Protein AF-A0A134AF59-F1 (afdb_monomer_lite)

Foldseek 3Di:
DVVLVDPDPVRVVVCVVVDVDRDDDDCVLVVVLVVLVVVLVVLVVVQVVVCVVVVDHDPVSVVVNVVSVVVSVVSVVVVVVVVVVVVD

Organism: NCBI:txid755172

Radius of gyration: 21.1 Å; chains: 1; bounding box: 44×29×53 Å

Inte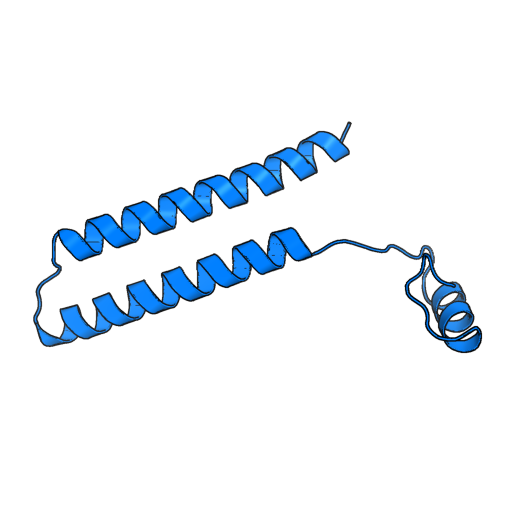rPro domains:
  IPR008687 Bacterial mobilisation [PF05713] (41-79)

Sequence (88 aa):
MKLANCKTMSHFLRKCVLEKEIYVVDLEPFRSLQWLLSNATNNINQIAKATNTTGVIYKNEIKSMNKQIEKLSKEIWQIHSLLLNKSK

Structure (mmCIF, N/CA/C/O backbone):
data_AF-A0A134AF59-F1
#
_entry.id   AF-A0A134AF59-F1
#
loop_
_atom_site.group_PDB
_atom_site.id
_atom_site.type_symbol
_atom_site.label_atom_id
_atom_site.label_alt_id
_atom_site.label_comp_id
_atom_site.label_asym_id
_atom_site.label_entity_id
_atom_site.label_seq_id
_atom_site.pdbx_PDB_ins_code
_atom_site.Cartn_x
_atom_site.Cartn_y
_atom_site.Cartn_z
_atom_site.occupancy
_atom_site.B_iso_or_equiv
_atom_site.auth_seq_id
_atom_site.auth_comp_id
_atom_site.auth_asym_id
_atom_site.auth_atom_id
_atom_site.pdbx_PDB_model_num
ATOM 1 N N . MET A 1 1 ? 21.628 -3.350 -23.569 1.00 81.75 1 MET A N 1
ATOM 2 C CA . MET A 1 1 ? 21.531 -4.338 -22.463 1.00 81.75 1 MET A CA 1
ATOM 3 C C . MET A 1 1 ? 21.128 -3.731 -21.119 1.00 81.75 1 MET A C 1
ATOM 5 O O . MET A 1 1 ? 20.050 -4.078 -20.657 1.00 81.75 1 MET A O 1
ATOM 9 N N . LYS A 1 2 ? 21.927 -2.838 -20.499 1.00 83.19 2 LYS A N 1
ATOM 10 C CA . LYS A 1 2 ? 21.633 -2.280 -19.156 1.00 83.19 2 LYS A CA 1
ATOM 11 C C . LYS A 1 2 ? 20.270 -1.577 -19.063 1.00 83.19 2 LYS A C 1
ATOM 13 O O . LYS A 1 2 ? 19.502 -1.882 -18.163 1.00 83.19 2 LYS A O 1
ATOM 18 N N . LEU A 1 3 ? 19.939 -0.727 -20.038 1.00 85.88 3 LEU A N 1
ATOM 19 C CA . LEU A 1 3 ? 18.658 -0.002 -20.082 1.00 85.88 3 LEU A CA 1
ATOM 20 C C . LEU A 1 3 ? 17.431 -0.914 -20.225 1.00 85.88 3 LEU A C 1
ATOM 22 O O . LEU A 1 3 ? 16.363 -0.570 -19.752 1.00 85.88 3 LEU A O 1
ATOM 26 N N . ALA A 1 4 ? 17.590 -2.092 -20.831 1.00 87.62 4 ALA A N 1
ATOM 27 C CA . ALA A 1 4 ? 16.527 -3.087 -20.991 1.00 87.62 4 ALA A CA 1
ATOM 28 C C . ALA A 1 4 ? 16.458 -4.081 -19.814 1.00 87.62 4 ALA A C 1
ATOM 30 O O . ALA A 1 4 ? 15.778 -5.104 -19.905 1.00 87.62 4 ALA A O 1
ATOM 31 N N . ASN A 1 5 ? 17.224 -3.824 -18.747 1.00 88.88 5 ASN A N 1
ATOM 32 C CA . ASN A 1 5 ? 17.383 -4.688 -17.579 1.00 88.88 5 ASN A CA 1
ATOM 33 C C . ASN A 1 5 ? 17.766 -6.148 -17.925 1.00 88.88 5 ASN A C 1
ATOM 35 O O . ASN A 1 5 ? 17.311 -7.107 -17.303 1.00 88.88 5 ASN A O 1
ATOM 39 N N . CYS A 1 6 ? 18.594 -6.333 -18.960 1.00 92.62 6 CYS A N 1
ATOM 40 C CA . CYS A 1 6 ? 19.012 -7.652 -19.444 1.00 92.62 6 CYS A CA 1
ATOM 41 C C . CYS A 1 6 ? 20.426 -8.005 -18.960 1.00 92.62 6 CYS A C 1
ATOM 43 O O . CYS A 1 6 ? 21.372 -7.252 -19.196 1.00 92.62 6 CYS A O 1
ATOM 45 N N . LYS A 1 7 ? 20.576 -9.188 -18.345 1.00 91.81 7 LYS A N 1
ATOM 46 C CA . LYS A 1 7 ? 21.851 -9.688 -17.792 1.00 91.81 7 LYS A CA 1
ATOM 47 C C . LYS A 1 7 ? 22.835 -10.215 -18.846 1.00 91.81 7 LYS A C 1
ATOM 49 O O . LYS A 1 7 ? 24.037 -10.138 -18.633 1.00 91.81 7 LYS A O 1
ATOM 54 N N . THR A 1 8 ? 22.349 -10.734 -19.977 1.00 95.50 8 THR A N 1
ATOM 55 C CA . THR A 1 8 ? 23.187 -11.307 -21.049 1.00 95.50 8 THR A CA 1
ATOM 56 C C . THR A 1 8 ? 22.734 -10.841 -22.431 1.00 95.50 8 THR A C 1
ATOM 58 O O . THR A 1 8 ? 21.576 -10.454 -22.615 1.00 95.50 8 THR A O 1
ATOM 61 N N . MET A 1 9 ? 23.637 -10.916 -23.416 1.00 94.00 9 MET A N 1
ATOM 62 C CA . MET A 1 9 ? 23.335 -10.538 -24.803 1.00 94.00 9 MET A CA 1
ATOM 63 C C . MET A 1 9 ? 22.253 -11.436 -25.402 1.00 94.00 9 MET A C 1
ATOM 65 O O . MET A 1 9 ? 21.319 -10.958 -26.033 1.00 94.00 9 MET A O 1
ATOM 69 N N . SER A 1 10 ? 22.319 -12.736 -25.117 1.00 95.19 10 SER A N 1
ATOM 70 C CA . SER A 1 10 ? 21.317 -13.701 -25.569 1.00 95.19 10 SER A CA 1
ATOM 71 C C . SER A 1 10 ? 19.918 -13.403 -25.003 1.00 95.19 10 SER A C 1
ATOM 73 O O . SER A 1 10 ? 18.932 -13.525 -25.724 1.00 95.19 10 SER A O 1
ATOM 75 N N . HIS A 1 11 ? 19.805 -12.970 -23.738 1.00 93.31 11 HIS A N 1
ATOM 76 C CA . HIS A 1 11 ? 18.522 -12.542 -23.164 1.00 93.31 11 HIS A CA 1
ATOM 77 C C . HIS A 1 11 ? 17.990 -11.281 -23.861 1.00 93.31 11 HIS A C 1
ATOM 79 O O . HIS A 1 11 ? 16.825 -11.246 -24.245 1.00 93.31 11 HIS A O 1
ATOM 85 N N . PHE A 1 12 ? 18.853 -10.289 -24.094 1.00 93.06 12 PHE A N 1
ATOM 86 C CA . PHE A 1 12 ? 18.475 -9.065 -24.801 1.00 93.06 12 PHE A CA 1
ATOM 87 C C . PHE A 1 12 ? 17.981 -9.345 -26.227 1.00 93.06 12 PHE A C 1
ATOM 89 O O . PHE A 1 12 ? 16.914 -8.872 -26.599 1.00 93.06 12 PHE A O 1
ATOM 96 N N . LEU A 1 13 ? 18.701 -10.173 -26.990 1.00 93.00 13 LEU A N 1
ATOM 97 C CA . LEU A 1 13 ? 18.328 -10.525 -28.362 1.00 93.00 13 LEU A CA 1
ATOM 98 C C . LEU A 1 13 ? 16.986 -11.259 -28.432 1.00 93.00 13 LEU A C 1
ATOM 100 O O . LEU A 1 13 ? 16.152 -10.904 -29.258 1.00 93.00 13 LEU A O 1
ATOM 104 N N . ARG A 1 14 ? 16.732 -12.231 -27.541 1.00 93.94 14 ARG A N 1
ATOM 105 C CA . ARG A 1 14 ? 15.413 -12.888 -27.467 1.00 93.94 14 ARG A CA 1
ATOM 106 C C . ARG A 1 14 ? 14.306 -11.877 -27.192 1.00 93.94 14 ARG A C 1
ATOM 108 O O . ARG A 1 14 ? 13.263 -11.944 -27.826 1.00 93.94 14 ARG A O 1
ATOM 115 N N . LYS A 1 15 ? 14.550 -10.926 -26.287 1.00 91.81 15 LYS A N 1
ATOM 116 C CA . LYS A 1 15 ? 13.585 -9.879 -25.951 1.00 91.81 15 LYS A CA 1
ATOM 117 C C . LYS A 1 15 ? 13.290 -8.973 -27.151 1.00 91.81 15 LYS A C 1
ATOM 119 O O . LYS A 1 15 ? 12.129 -8.740 -27.438 1.00 91.81 15 LYS A O 1
ATOM 124 N N . CYS A 1 16 ? 14.309 -8.562 -27.910 1.00 91.56 16 CYS A N 1
ATOM 125 C CA . CYS A 1 16 ? 14.134 -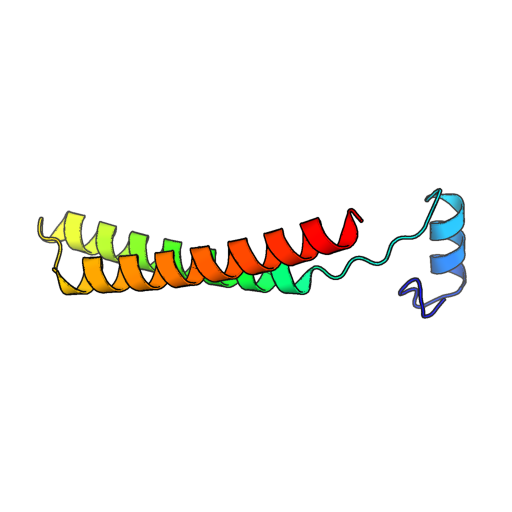7.781 -29.142 1.00 91.56 16 CYS A CA 1
ATOM 126 C C . CYS A 1 16 ? 13.389 -8.528 -30.258 1.00 91.56 16 CYS A C 1
ATOM 128 O O . CYS A 1 16 ? 12.738 -7.893 -31.075 1.00 91.56 16 CYS A O 1
ATOM 130 N N . VAL A 1 17 ? 13.527 -9.855 -30.336 1.00 94.38 17 VAL A N 1
ATOM 131 C CA . VAL A 1 17 ? 12.828 -10.664 -31.351 1.00 94.38 17 VAL A CA 1
ATOM 132 C C . VAL A 1 17 ? 11.369 -10.911 -30.958 1.00 94.38 17 VAL A C 1
ATOM 134 O O . VAL A 1 17 ? 10.504 -10.949 -31.827 1.00 94.38 17 VAL A O 1
ATOM 137 N N . LEU A 1 18 ? 11.094 -11.099 -29.664 1.00 93.44 18 LEU A N 1
ATOM 138 C CA . LEU A 1 18 ? 9.760 -11.427 -29.152 1.00 93.44 18 LEU A CA 1
ATOM 139 C C . LEU A 1 18 ? 8.887 -10.191 -28.892 1.00 93.44 18 LEU A C 1
ATOM 141 O O . LEU A 1 18 ? 7.671 -10.263 -29.047 1.00 93.44 18 LEU A O 1
ATOM 145 N N . GLU A 1 19 ? 9.482 -9.074 -28.479 1.00 88.62 19 GLU A N 1
ATOM 146 C CA . GLU A 1 19 ? 8.776 -7.835 -28.149 1.00 88.62 19 GLU A CA 1
ATOM 147 C C . GLU A 1 19 ? 8.987 -6.794 -29.255 1.00 88.62 19 GLU A C 1
ATOM 149 O O . GLU A 1 19 ? 10.117 -6.540 -29.667 1.00 88.62 19 GLU A O 1
ATOM 154 N N . LYS A 1 20 ? 7.905 -6.140 -29.707 1.00 85.88 20 LYS A N 1
ATOM 155 C CA . LYS A 1 20 ? 7.992 -5.042 -30.687 1.00 85.88 20 LYS A CA 1
ATOM 156 C C . LYS A 1 20 ? 8.800 -3.860 -30.134 1.00 85.88 20 LYS A C 1
ATOM 158 O O . LYS A 1 20 ? 9.595 -3.263 -30.852 1.00 85.88 20 LYS A O 1
ATOM 163 N N . GLU A 1 21 ? 8.596 -3.540 -28.858 1.00 88.19 21 GLU A N 1
ATOM 164 C CA . GLU A 1 21 ? 9.258 -2.458 -28.129 1.00 88.19 21 GLU A CA 1
ATOM 165 C C . GLU A 1 21 ? 9.512 -2.910 -26.688 1.00 88.19 21 GLU A C 1
ATOM 167 O O . GLU A 1 21 ? 8.640 -3.512 -26.060 1.00 88.19 21 GLU A O 1
ATOM 172 N N . ILE A 1 22 ? 10.701 -2.614 -26.157 1.00 89.62 22 ILE A N 1
ATOM 173 C CA . ILE A 1 22 ? 11.075 -2.995 -24.791 1.00 89.62 22 ILE A CA 1
ATOM 174 C C . ILE A 1 22 ? 10.811 -1.820 -23.854 1.00 89.62 22 ILE A C 1
ATOM 176 O O . ILE A 1 22 ? 11.557 -0.840 -23.848 1.00 89.62 22 ILE A O 1
ATOM 180 N N . TYR A 1 23 ? 9.797 -1.963 -23.005 1.00 87.88 23 TYR A N 1
ATOM 181 C CA . TYR A 1 23 ? 9.463 -0.989 -21.972 1.00 87.88 23 TYR A CA 1
ATOM 182 C C . TYR A 1 23 ? 9.990 -1.430 -20.605 1.00 87.88 23 TYR A C 1
ATOM 184 O O . TYR A 1 23 ? 9.792 -2.568 -20.176 1.00 87.88 23 TYR A O 1
ATOM 192 N N . VAL A 1 24 ? 10.648 -0.513 -19.892 1.00 87.62 24 VAL A N 1
ATOM 193 C CA . VAL A 1 24 ? 10.984 -0.685 -18.474 1.00 87.62 24 VAL A CA 1
ATOM 194 C C . VAL A 1 24 ? 10.076 0.231 -17.672 1.00 87.62 24 VAL A C 1
ATOM 196 O O . VAL A 1 24 ? 10.184 1.451 -17.753 1.00 87.62 24 VAL A O 1
ATOM 199 N N . VAL A 1 25 ? 9.155 -0.376 -16.928 1.00 86.88 25 VAL A N 1
ATOM 200 C CA . VAL A 1 25 ? 8.160 0.332 -16.123 1.00 86.88 25 VAL A CA 1
ATOM 201 C C . VAL A 1 25 ? 8.562 0.245 -14.658 1.00 86.88 25 VAL A C 1
ATOM 203 O O . VAL A 1 25 ? 8.784 -0.849 -14.138 1.00 86.88 25 VAL A O 1
ATOM 206 N N . ASP A 1 26 ? 8.643 1.397 -13.996 1.00 86.56 26 ASP A N 1
ATOM 207 C CA . ASP A 1 26 ? 8.778 1.453 -12.545 1.00 86.56 26 ASP A CA 1
ATOM 208 C C . ASP A 1 26 ? 7.418 1.177 -11.886 1.00 86.56 26 ASP A C 1
ATOM 210 O O . ASP A 1 26 ? 6.445 1.900 -12.107 1.00 86.56 26 ASP A O 1
ATOM 214 N N . LEU A 1 27 ? 7.358 0.099 -11.104 1.00 89.56 27 LEU A N 1
ATOM 215 C CA . LEU A 1 27 ? 6.160 -0.350 -10.393 1.00 89.56 27 LEU A CA 1
ATOM 216 C C . LEU A 1 27 ? 6.245 -0.113 -8.880 1.00 89.56 27 LEU A C 1
ATOM 218 O O . LEU A 1 27 ? 5.314 -0.485 -8.162 1.00 89.56 27 LEU A O 1
ATOM 222 N N . GLU A 1 28 ? 7.318 0.501 -8.375 1.00 89.38 28 GLU A N 1
ATOM 223 C CA . GLU A 1 28 ? 7.461 0.776 -6.940 1.00 89.38 28 GLU A CA 1
ATOM 224 C C . GLU A 1 28 ? 6.300 1.585 -6.326 1.00 89.38 28 GLU A C 1
ATOM 226 O O . GLU A 1 28 ? 5.842 1.228 -5.231 1.00 89.38 28 GLU A O 1
ATOM 231 N N . PRO A 1 29 ? 5.713 2.589 -7.015 1.00 86.31 29 PRO A N 1
ATOM 232 C CA . PRO A 1 29 ? 4.539 3.293 -6.492 1.00 86.31 29 PRO A CA 1
ATOM 233 C C . PRO A 1 29 ? 3.349 2.356 -6.228 1.00 86.31 29 PRO A C 1
ATOM 235 O O . PRO A 1 29 ? 2.665 2.461 -5.210 1.00 86.31 29 PRO A O 1
ATOM 238 N N . PHE A 1 30 ? 3.131 1.373 -7.105 1.00 89.50 30 PHE A N 1
ATOM 239 C CA . PHE A 1 30 ? 2.043 0.404 -6.960 1.00 89.50 30 PHE A CA 1
ATOM 240 C C . PHE A 1 30 ? 2.320 -0.626 -5.860 1.00 89.50 30 PHE A C 1
ATOM 242 O O . PHE A 1 30 ? 1.390 -1.045 -5.172 1.00 89.50 30 PHE A O 1
ATOM 249 N N . ARG A 1 31 ? 3.588 -0.999 -5.640 1.00 91.44 31 ARG A N 1
ATOM 250 C CA . ARG A 1 31 ? 3.987 -1.869 -4.519 1.00 91.44 31 ARG A CA 1
ATOM 251 C C . ARG A 1 31 ? 3.713 -1.214 -3.169 1.00 91.44 31 ARG A C 1
ATOM 253 O O . ARG A 1 31 ? 3.190 -1.864 -2.265 1.00 91.44 31 ARG A O 1
ATOM 260 N N . SER A 1 32 ? 4.010 0.077 -3.050 1.00 88.62 32 SER A N 1
ATOM 261 C CA . SER A 1 32 ? 3.737 0.853 -1.834 1.00 88.62 32 SER A CA 1
ATOM 262 C C . SER A 1 32 ? 2.237 0.914 -1.538 1.00 88.62 32 SER A C 1
ATOM 264 O O . SER A 1 32 ? 1.810 0.646 -0.411 1.00 88.62 32 SER A O 1
ATOM 266 N N . LEU A 1 33 ? 1.420 1.155 -2.569 1.00 91.75 33 LEU A N 1
ATOM 267 C CA . LEU A 1 33 ? -0.037 1.108 -2.456 1.00 91.75 33 LEU A CA 1
ATOM 268 C C . LEU A 1 33 ? -0.539 -0.285 -2.041 1.00 91.75 33 LEU A C 1
ATOM 270 O O . LEU A 1 33 ? -1.375 -0.397 -1.143 1.00 91.75 33 LEU A O 1
ATOM 274 N N . GLN A 1 34 ? -0.005 -1.351 -2.645 1.00 93.12 34 GLN A N 1
ATOM 275 C CA . GLN A 1 34 ? -0.361 -2.730 -2.306 1.00 93.12 34 GLN A CA 1
ATOM 276 C C . GLN A 1 34 ? -0.063 -3.052 -0.835 1.00 93.12 34 GLN A C 1
ATOM 278 O O . GLN A 1 34 ? -0.891 -3.659 -0.155 1.00 93.12 34 GLN A O 1
ATOM 283 N N . TRP A 1 35 ? 1.091 -2.620 -0.321 1.00 92.62 35 TRP A N 1
ATOM 284 C CA . TRP A 1 35 ? 1.455 -2.814 1.083 1.00 92.62 35 TRP A CA 1
ATOM 285 C C . TRP A 1 35 ? 0.483 -2.101 2.034 1.00 92.62 35 TRP A C 1
ATOM 287 O O . TRP A 1 35 ? 0.035 -2.683 3.025 1.00 92.62 35 TRP A O 1
ATOM 297 N N . LEU A 1 36 ? 0.096 -0.861 1.714 1.00 92.12 36 LEU A N 1
ATOM 298 C CA . LEU A 1 36 ? -0.886 -0.113 2.503 1.00 92.12 36 LEU A CA 1
ATOM 299 C C . LEU A 1 36 ? -2.261 -0.778 2.503 1.00 92.12 36 LEU A C 1
ATOM 301 O O . LEU A 1 36 ? -2.889 -0.859 3.559 1.00 92.12 36 LEU A O 1
ATOM 305 N N . LEU A 1 37 ? -2.703 -1.285 1.350 1.00 94.06 37 LEU A N 1
ATOM 306 C CA . LEU A 1 37 ? -3.955 -2.029 1.234 1.00 94.06 37 LEU A CA 1
ATOM 307 C C . LEU A 1 37 ? -3.920 -3.299 2.083 1.00 94.06 37 LEU A C 1
ATOM 309 O O . LEU A 1 37 ? -4.834 -3.524 2.868 1.00 94.06 37 LEU A O 1
ATOM 313 N N . SER A 1 38 ? -2.840 -4.081 1.999 1.00 94.88 38 SER A N 1
ATOM 314 C CA . SER A 1 38 ? -2.679 -5.293 2.808 1.00 94.88 38 SER A CA 1
ATOM 315 C C . SER A 1 38 ? -2.767 -4.992 4.306 1.00 94.88 38 SER A C 1
ATOM 317 O O . SER A 1 38 ? -3.439 -5.712 5.045 1.00 94.88 38 SER A O 1
ATOM 319 N N . ASN A 1 39 ? -2.120 -3.920 4.767 1.00 92.12 39 ASN A N 1
ATOM 320 C CA . ASN A 1 39 ? -2.198 -3.503 6.166 1.00 92.12 39 ASN A CA 1
ATOM 321 C C . ASN A 1 39 ? -3.614 -3.071 6.561 1.00 92.12 39 ASN A C 1
ATOM 323 O O . ASN A 1 39 ? -4.093 -3.463 7.625 1.00 92.12 39 ASN A O 1
ATOM 327 N N . ALA A 1 40 ? -4.298 -2.311 5.703 1.00 92.31 40 ALA A N 1
ATOM 328 C CA . ALA A 1 40 ? -5.674 -1.894 5.942 1.00 92.31 40 ALA A CA 1
ATOM 329 C C . ALA A 1 40 ? -6.630 -3.087 6.038 1.00 92.31 40 ALA A C 1
ATOM 331 O O . ALA A 1 40 ? -7.384 -3.192 7.006 1.00 92.31 40 ALA A O 1
ATOM 332 N N . THR A 1 41 ? -6.549 -4.031 5.101 1.00 94.00 41 THR A N 1
ATOM 333 C CA . THR A 1 41 ? -7.363 -5.251 5.114 1.00 94.00 41 THR A CA 1
ATOM 334 C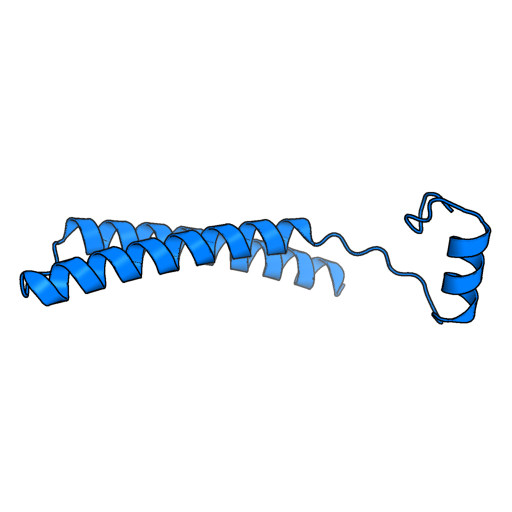 C . THR A 1 41 ? -7.089 -6.102 6.352 1.00 94.00 41 THR A C 1
ATOM 336 O O . THR A 1 41 ? -8.031 -6.583 6.981 1.00 94.00 41 THR A O 1
ATOM 339 N N . ASN A 1 42 ? -5.824 -6.247 6.756 1.00 94.75 42 ASN A N 1
ATOM 340 C CA . ASN A 1 42 ? -5.467 -6.983 7.969 1.00 94.75 42 ASN A CA 1
ATOM 341 C C . ASN A 1 42 ? -6.065 -6.342 9.226 1.00 94.75 42 ASN A C 1
ATOM 343 O O . ASN A 1 42 ? -6.631 -7.050 10.059 1.00 94.75 42 ASN A O 1
ATOM 347 N N . ASN A 1 43 ? -5.992 -5.015 9.345 1.00 91.75 43 ASN A N 1
ATOM 348 C CA . ASN A 1 43 ? -6.569 -4.287 10.474 1.00 91.75 43 ASN A CA 1
ATOM 349 C C . ASN A 1 43 ? -8.100 -4.400 10.506 1.00 91.75 43 ASN A C 1
ATOM 351 O O . ASN A 1 43 ? -8.668 -4.674 11.560 1.00 91.75 43 ASN A O 1
ATOM 355 N N . ILE A 1 44 ? -8.769 -4.264 9.355 1.00 93.31 44 ILE A N 1
ATOM 356 C CA . ILE A 1 44 ? -10.225 -4.453 9.243 1.00 93.31 44 ILE A CA 1
ATOM 357 C C . ILE A 1 44 ? -10.617 -5.874 9.662 1.00 93.31 44 ILE A C 1
ATOM 359 O O . ILE A 1 44 ? -11.572 -6.053 10.411 1.00 93.31 44 ILE A O 1
ATOM 363 N N . ASN A 1 45 ? -9.862 -6.888 9.234 1.00 95.00 45 ASN A N 1
ATOM 364 C CA . ASN A 1 45 ? -10.124 -8.277 9.604 1.00 95.00 45 ASN A CA 1
ATOM 365 C C . ASN A 1 45 ? -9.962 -8.523 11.114 1.00 95.00 45 ASN A C 1
ATOM 367 O O . ASN A 1 45 ? -10.720 -9.294 11.698 1.00 95.00 45 ASN A O 1
ATOM 371 N N . GLN A 1 46 ? -8.996 -7.868 11.766 1.00 92.81 46 GLN A N 1
ATOM 372 C CA . GLN A 1 46 ? -8.846 -7.945 13.223 1.00 92.81 46 GLN A CA 1
ATOM 373 C C . GLN A 1 46 ? -10.051 -7.337 13.946 1.00 92.81 46 GLN A C 1
ATOM 375 O O . GLN A 1 46 ? -10.600 -7.984 14.836 1.00 92.81 46 GLN A O 1
ATOM 380 N N . ILE A 1 47 ? -10.501 -6.153 1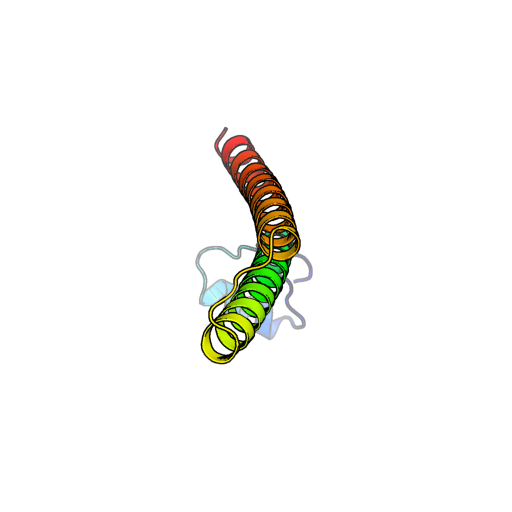3.516 1.00 92.75 47 ILE A N 1
ATOM 381 C CA . ILE A 1 47 ? -11.696 -5.497 14.064 1.00 92.75 47 ILE A CA 1
ATOM 382 C C . ILE A 1 47 ? -12.916 -6.397 13.861 1.00 92.75 47 ILE A C 1
ATOM 384 O O . ILE A 1 47 ? -13.624 -6.687 14.815 1.00 92.75 47 ILE A O 1
ATOM 388 N N . ALA A 1 48 ? -13.114 -6.936 12.655 1.00 94.06 48 ALA A N 1
ATOM 389 C CA . ALA A 1 48 ? -14.227 -7.836 12.366 1.00 94.06 48 ALA A CA 1
ATOM 390 C C . ALA A 1 48 ? -14.241 -9.066 13.292 1.00 94.06 48 ALA A C 1
ATOM 392 O O . ALA A 1 48 ? -15.285 -9.416 13.836 1.00 94.06 48 ALA A O 1
ATOM 393 N N . LYS A 1 49 ? -13.086 -9.701 13.537 1.00 96.00 49 LYS A N 1
ATOM 394 C CA . LYS A 1 49 ? -12.977 -10.834 14.476 1.00 96.00 49 LYS A CA 1
ATOM 395 C C . LYS A 1 49 ? -13.303 -10.437 15.916 1.00 96.00 49 LYS A C 1
ATOM 397 O O . LYS A 1 49 ? -14.011 -11.177 16.601 1.00 96.00 49 LYS A O 1
ATOM 402 N N . ALA A 1 50 ? -12.800 -9.289 16.370 1.00 93.56 50 ALA A N 1
ATOM 403 C CA . ALA A 1 50 ? -13.089 -8.771 17.702 1.00 93.56 50 ALA A CA 1
ATOM 404 C C . ALA A 1 50 ? -14.588 -8.474 17.853 1.00 93.56 50 ALA A C 1
ATOM 406 O O . ALA A 1 50 ? -15.217 -8.977 18.780 1.00 93.56 50 ALA A O 1
ATOM 407 N N . THR A 1 51 ? -15.185 -7.767 16.892 1.00 94.50 51 THR A N 1
ATOM 408 C CA . THR A 1 51 ? -16.615 -7.440 16.872 1.00 94.50 51 THR A CA 1
ATOM 409 C C . THR A 1 51 ? -17.497 -8.681 16.790 1.00 94.50 51 THR A C 1
ATOM 411 O O . THR A 1 51 ? -18.500 -8.744 17.489 1.00 94.50 51 THR A O 1
ATOM 414 N N . ASN A 1 52 ? -17.120 -9.705 16.022 1.00 94.62 52 ASN A N 1
ATOM 415 C CA . ASN A 1 52 ? -17.858 -10.974 15.987 1.00 94.62 52 ASN A CA 1
ATOM 416 C C . ASN A 1 52 ? -17.862 -11.696 17.345 1.00 94.62 52 ASN A C 1
ATOM 418 O O . ASN A 1 52 ? -18.742 -12.511 17.600 1.00 94.62 52 ASN A O 1
ATOM 422 N N . THR A 1 53 ? -16.885 -11.405 18.208 1.00 95.00 53 THR A N 1
ATOM 423 C CA . THR A 1 53 ? -16.765 -12.005 19.542 1.00 95.00 53 THR A CA 1
ATOM 424 C C . THR A 1 53 ? -17.463 -11.161 20.610 1.00 95.00 53 THR A C 1
ATOM 426 O O . THR A 1 53 ? -18.109 -11.704 21.500 1.00 95.00 53 THR A O 1
ATOM 429 N N . THR A 1 54 ? -17.328 -9.834 20.546 1.00 94.44 54 THR A N 1
ATOM 430 C CA . THR A 1 54 ? -17.805 -8.912 21.593 1.00 94.44 54 THR A CA 1
ATOM 431 C C . THR A 1 54 ? -19.138 -8.244 21.268 1.00 94.44 54 THR A C 1
ATOM 433 O O . THR A 1 54 ? -19.781 -7.708 22.166 1.00 94.44 54 THR A O 1
ATOM 436 N N . GLY A 1 55 ? -19.539 -8.212 19.995 1.00 94.81 55 GLY A N 1
ATOM 437 C CA . GLY A 1 55 ? -20.676 -7.437 19.493 1.00 94.81 55 GLY A CA 1
ATOM 438 C C . GLY A 1 55 ? -20.460 -5.918 19.491 1.00 94.81 55 GLY A C 1
ATOM 439 O O . GLY A 1 55 ? -21.385 -5.174 19.174 1.00 94.81 55 GLY A O 1
ATOM 440 N N . VAL A 1 56 ? -19.263 -5.434 19.847 1.00 94.25 56 VAL A N 1
ATOM 441 C CA . VAL A 1 56 ? -18.965 -4.005 20.023 1.00 94.25 56 VAL A CA 1
ATOM 442 C C . VAL A 1 56 ? -17.867 -3.570 19.055 1.00 94.25 56 VAL A C 1
ATOM 444 O O . VAL A 1 56 ? -16.886 -4.283 18.843 1.00 94.25 56 VAL A O 1
ATOM 447 N N . ILE A 1 57 ? -18.026 -2.374 18.485 1.00 93.50 57 ILE A N 1
ATOM 448 C CA . ILE A 1 57 ? -16.992 -1.681 17.708 1.00 93.50 57 ILE A CA 1
ATOM 449 C C . ILE A 1 57 ? -16.542 -0.464 18.511 1.00 93.50 57 ILE A C 1
ATOM 451 O O . ILE A 1 57 ? -17.356 0.391 18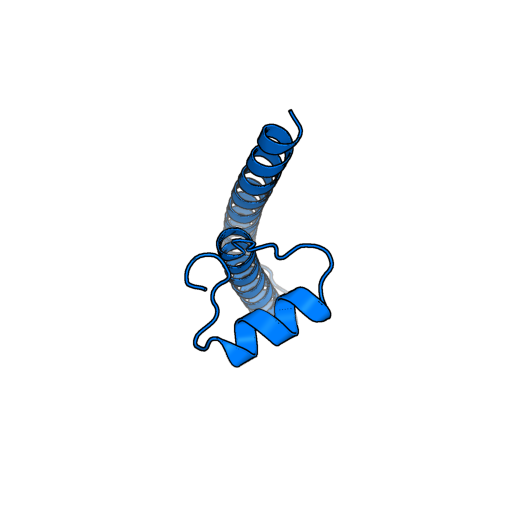.873 1.00 93.50 57 ILE A O 1
ATOM 455 N N . TYR A 1 58 ? -15.245 -0.349 18.778 1.00 91.94 58 TYR A N 1
ATOM 456 C CA . TYR A 1 58 ? -14.711 0.765 19.548 1.00 91.94 58 TYR A CA 1
ATOM 457 C C . TYR A 1 58 ? -14.474 1.994 18.666 1.00 91.94 58 TYR A C 1
ATOM 459 O O . TYR A 1 58 ? -13.944 1.925 17.557 1.00 91.94 58 TYR A O 1
ATOM 467 N N . LYS A 1 59 ? -14.758 3.185 19.204 1.00 94.12 59 LYS A N 1
ATOM 468 C CA . LYS A 1 59 ? -14.519 4.468 18.513 1.00 94.12 59 LYS A CA 1
ATOM 469 C C . LYS A 1 59 ? -13.068 4.635 18.029 1.00 94.12 59 LYS A C 1
ATOM 471 O O . LYS A 1 59 ? -12.830 5.237 16.982 1.00 94.12 59 LYS A O 1
ATOM 476 N N . ASN A 1 60 ? -12.099 4.100 18.774 1.00 92.12 60 ASN A N 1
ATOM 477 C CA . ASN A 1 60 ? -10.683 4.145 18.398 1.00 92.12 60 ASN A CA 1
ATOM 478 C C . ASN A 1 60 ? -10.381 3.311 17.144 1.00 92.12 60 ASN A C 1
ATOM 480 O O . ASN A 1 60 ? -9.556 3.725 16.331 1.00 92.12 60 ASN A O 1
ATOM 484 N N . GLU A 1 61 ? -11.074 2.187 16.952 1.00 91.12 61 GLU A N 1
ATOM 485 C CA . GLU A 1 61 ? -10.949 1.344 15.759 1.00 91.12 61 GLU A CA 1
ATOM 486 C C . GLU A 1 61 ? -11.473 2.086 14.529 1.00 91.12 61 GLU A C 1
ATOM 488 O O . GLU A 1 61 ? -10.776 2.177 13.520 1.00 91.12 61 GLU A O 1
ATOM 493 N N . ILE A 1 62 ? -12.632 2.742 14.655 1.00 92.31 62 ILE A N 1
ATOM 494 C CA . ILE A 1 62 ? -13.199 3.609 13.609 1.00 92.31 62 ILE A CA 1
ATOM 495 C C . ILE A 1 62 ? -12.221 4.730 13.241 1.00 92.31 62 ILE A C 1
ATOM 497 O O . ILE A 1 62 ? -11.954 4.979 12.064 1.00 92.31 62 ILE A O 1
ATOM 501 N N . LYS A 1 63 ? -11.621 5.381 14.244 1.00 94.25 63 LYS A N 1
ATOM 502 C CA . LYS A 1 63 ? -10.620 6.431 14.018 1.00 94.25 63 LYS A CA 1
ATOM 503 C C . LYS A 1 63 ? -9.377 5.896 13.295 1.00 94.25 63 LYS A C 1
ATOM 505 O O . LYS A 1 63 ? -8.850 6.574 12.413 1.00 94.25 63 LYS A O 1
ATOM 510 N N . SER A 1 64 ? -8.916 4.697 13.651 1.00 91.25 64 SER A N 1
ATOM 511 C CA . SER A 1 64 ? -7.783 4.038 12.991 1.00 91.25 64 SER A CA 1
ATOM 512 C C . SER A 1 64 ? -8.091 3.707 11.528 1.00 91.25 64 SER A C 1
ATOM 514 O O . SER A 1 64 ? -7.273 4.008 10.657 1.00 91.25 64 SER A O 1
ATOM 516 N N . MET A 1 65 ? -9.282 3.169 11.241 1.00 91.81 65 MET A N 1
ATOM 517 C CA . MET A 1 65 ? -9.731 2.889 9.872 1.00 91.81 65 MET A CA 1
ATOM 518 C C . MET A 1 65 ? -9.770 4.162 9.024 1.00 91.81 65 MET A C 1
ATOM 520 O O . MET A 1 65 ? -9.173 4.195 7.950 1.00 91.81 65 MET A O 1
ATOM 524 N N . ASN A 1 66 ? -10.369 5.242 9.536 1.00 93.56 66 ASN A N 1
ATOM 525 C CA . ASN A 1 66 ? -10.423 6.524 8.827 1.00 93.56 66 ASN A CA 1
ATOM 526 C C . ASN A 1 66 ? -9.025 7.060 8.487 1.00 93.56 66 ASN A C 1
ATOM 528 O O . ASN A 1 66 ? -8.792 7.500 7.364 1.00 93.56 66 ASN A O 1
ATOM 532 N N . LYS A 1 67 ? -8.066 6.959 9.416 1.00 93.00 67 LYS A N 1
ATOM 533 C CA . LYS A 1 67 ? -6.676 7.379 9.174 1.00 93.00 67 LYS A CA 1
ATOM 534 C C . LYS A 1 67 ? -6.004 6.559 8.064 1.00 93.00 67 LYS A C 1
ATOM 536 O O . LYS A 1 67 ? -5.226 7.098 7.279 1.00 93.00 67 LYS A O 1
ATOM 541 N N . GLN A 1 68 ? -6.279 5.257 8.002 1.00 91.81 68 GLN A N 1
ATOM 542 C CA . GLN A 1 68 ? -5.728 4.376 6.968 1.00 91.81 68 GLN A CA 1
ATOM 543 C C . GLN A 1 68 ? -6.352 4.654 5.597 1.00 91.81 68 GLN A C 1
ATOM 545 O O . GLN A 1 68 ? -5.622 4.733 4.610 1.00 91.81 68 GLN A O 1
ATOM 550 N N . ILE A 1 69 ? -7.667 4.887 5.548 1.00 92.44 69 ILE A N 1
ATOM 551 C CA . ILE A 1 69 ? -8.385 5.300 4.334 1.00 92.44 69 ILE A CA 1
ATOM 552 C C . ILE A 1 69 ? -7.843 6.635 3.813 1.00 92.44 69 ILE A C 1
ATOM 554 O O . ILE A 1 69 ? -7.565 6.760 2.623 1.00 92.44 69 ILE A O 1
ATOM 558 N N . GLU A 1 70 ? -7.616 7.614 4.691 1.00 94.50 70 GLU A N 1
ATOM 559 C CA . GLU A 1 70 ? -7.044 8.907 4.302 1.00 94.50 70 GLU A CA 1
ATOM 560 C C . GLU A 1 70 ? -5.644 8.748 3.688 1.00 94.50 70 GLU A C 1
ATOM 562 O O . GLU A 1 70 ? -5.330 9.360 2.665 1.00 94.50 70 GLU A O 1
ATOM 567 N N . LYS A 1 71 ? -4.804 7.884 4.277 1.00 92.50 71 LYS A N 1
ATOM 568 C CA . LYS A 1 71 ? -3.474 7.585 3.735 1.00 92.50 71 LYS A CA 1
ATOM 569 C C . LYS A 1 71 ? -3.564 6.931 2.353 1.00 92.50 71 LYS A C 1
ATOM 571 O O . LYS A 1 71 ? -2.873 7.371 1.440 1.00 92.50 71 LYS A O 1
ATOM 576 N N . LEU A 1 72 ? -4.432 5.933 2.188 1.00 92.94 72 LEU A N 1
ATOM 577 C CA . LEU A 1 72 ? -4.673 5.286 0.894 1.00 92.94 72 LEU A CA 1
ATOM 578 C C . LEU A 1 72 ? -5.153 6.287 -0.162 1.00 92.94 72 LEU A C 1
ATOM 580 O O . LEU A 1 72 ? -4.638 6.296 -1.275 1.00 92.94 72 LEU A O 1
ATOM 584 N N . SER A 1 73 ? -6.087 7.170 0.197 1.00 94.00 73 SER A N 1
ATOM 585 C CA . SER A 1 73 ? -6.597 8.203 -0.708 1.00 94.00 73 SER A CA 1
ATOM 586 C C . SER A 1 73 ? -5.493 9.138 -1.205 1.00 94.00 73 SER A C 1
ATOM 588 O O . SER A 1 73 ? -5.489 9.499 -2.381 1.00 94.00 73 SER A O 1
ATOM 590 N N . LYS A 1 74 ? -4.552 9.526 -0.335 1.00 93.94 74 LYS A N 1
ATOM 591 C CA . LYS A 1 74 ? -3.412 10.382 -0.703 1.00 93.94 74 LYS A CA 1
ATOM 592 C C . LYS A 1 74 ? -2.478 9.693 -1.699 1.00 93.94 74 LYS A C 1
ATOM 594 O O . LYS A 1 74 ? -2.085 10.310 -2.683 1.00 93.94 74 LYS A O 1
ATOM 599 N N . GLU A 1 75 ? -2.166 8.423 -1.477 1.00 92.38 75 GLU A N 1
ATOM 600 C CA . GLU A 1 75 ? -1.282 7.628 -2.345 1.00 92.38 75 GLU A CA 1
ATOM 601 C C . GLU A 1 75 ? -1.915 7.385 -3.722 1.00 92.38 75 GLU A C 1
ATOM 603 O O . GLU A 1 75 ? -1.276 7.585 -4.755 1.00 92.38 75 GLU A O 1
ATOM 608 N N . ILE A 1 76 ? -3.212 7.057 -3.756 1.00 93.12 76 ILE A N 1
ATOM 609 C CA . ILE A 1 76 ? -3.973 6.935 -5.009 1.00 93.12 76 ILE A CA 1
ATOM 610 C C . ILE A 1 76 ? -3.940 8.256 -5.783 1.00 93.12 76 ILE A C 1
ATOM 612 O O . ILE A 1 76 ? -3.699 8.260 -6.991 1.00 93.12 76 ILE A O 1
ATOM 616 N N . TRP A 1 77 ? -4.136 9.384 -5.096 1.00 93.75 77 TRP A N 1
ATOM 617 C CA . TRP A 1 77 ? -4.092 10.700 -5.728 1.00 93.75 77 TRP A CA 1
ATOM 618 C C . TRP A 1 77 ? -2.715 11.033 -6.313 1.00 93.75 77 TRP A C 1
ATOM 620 O O . TRP A 1 77 ? -2.626 11.598 -7.406 1.00 93.75 77 TRP A O 1
ATOM 630 N N . GLN A 1 78 ? -1.636 10.664 -5.620 1.00 90.56 78 GLN A N 1
ATOM 631 C CA . GLN A 1 78 ? -0.271 10.845 -6.117 1.00 90.56 78 GLN A CA 1
ATOM 632 C C . GLN A 1 78 ? -0.034 10.041 -7.397 1.00 90.56 78 GLN A C 1
ATOM 634 O O . GLN A 1 78 ? 0.428 10.608 -8.387 1.00 90.56 78 GLN A O 1
ATOM 639 N N . ILE A 1 79 ? -0.418 8.760 -7.419 1.00 90.50 79 ILE A N 1
ATOM 640 C CA . ILE A 1 79 ? -0.311 7.920 -8.622 1.00 90.50 79 ILE A CA 1
ATOM 641 C C . ILE A 1 79 ? -1.141 8.511 -9.766 1.00 90.50 79 ILE A C 1
ATOM 643 O O . ILE A 1 79 ? -0.639 8.656 -10.879 1.00 90.50 79 ILE A O 1
ATOM 647 N N . HIS A 1 80 ? -2.385 8.910 -9.498 1.00 89.25 80 HIS A N 1
ATOM 648 C CA . HIS A 1 80 ? -3.253 9.520 -10.503 1.00 89.25 80 HIS A CA 1
ATOM 649 C C . HIS A 1 80 ? -2.643 10.803 -11.091 1.00 89.25 80 HIS A C 1
ATOM 651 O O . HIS A 1 80 ? -2.619 10.985 -12.307 1.00 89.25 80 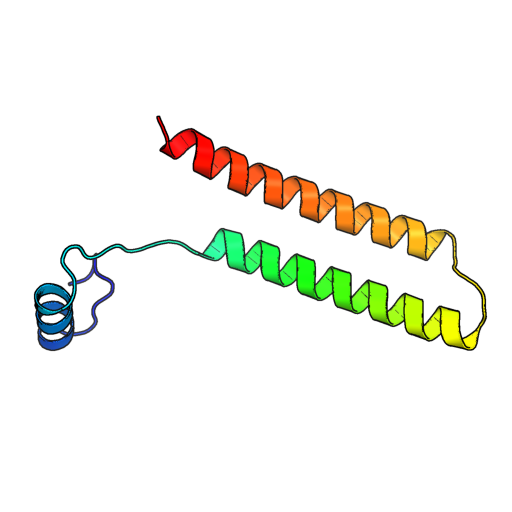HIS A O 1
ATOM 657 N N . SER A 1 81 ? -2.075 11.660 -10.240 1.00 90.81 81 SER A N 1
ATOM 658 C CA . SER A 1 81 ? -1.400 12.893 -10.663 1.00 90.81 81 SER A CA 1
ATOM 659 C C . SER A 1 81 ? -0.169 12.607 -11.531 1.00 90.81 81 SER A C 1
ATOM 661 O O . SER A 1 81 ? 0.037 13.269 -12.548 1.00 90.81 81 SER A O 1
ATOM 663 N N . LEU A 1 82 ? 0.631 11.595 -11.170 1.00 87.50 82 LEU A N 1
ATOM 664 C CA . LEU A 1 82 ? 1.780 11.157 -11.969 1.00 87.50 82 LEU A CA 1
ATOM 665 C C . LEU A 1 82 ? 1.358 10.670 -13.360 1.00 87.50 82 LEU A C 1
ATOM 667 O O . LEU A 1 82 ? 2.027 10.985 -14.342 1.00 87.50 82 LEU A O 1
ATOM 671 N N . LEU A 1 83 ? 0.255 9.923 -13.449 1.00 87.25 83 LEU A N 1
ATOM 672 C CA . LEU A 1 83 ? -0.272 9.422 -14.719 1.00 87.25 83 LEU A CA 1
ATOM 673 C C . LEU A 1 83 ? -0.821 10.554 -15.596 1.00 87.25 83 LEU A C 1
ATOM 675 O O . LEU A 1 83 ? -0.500 10.607 -16.782 1.00 87.25 83 LEU A O 1
ATOM 679 N N . LEU A 1 84 ? -1.573 11.497 -15.018 1.00 89.94 84 LEU A N 1
ATOM 680 C CA . LEU A 1 84 ? -2.083 12.666 -15.743 1.00 89.94 84 LEU A CA 1
ATOM 681 C C . LEU A 1 84 ? -0.959 13.533 -16.321 1.00 89.94 84 LEU A C 1
ATOM 683 O O . LEU A 1 84 ? -1.049 13.974 -17.465 1.00 89.94 84 LEU A O 1
ATOM 687 N N . ASN A 1 85 ? 0.113 13.748 -15.557 1.00 85.62 85 ASN A N 1
ATOM 688 C CA . ASN A 1 85 ? 1.244 14.565 -15.997 1.00 85.62 85 ASN A CA 1
ATOM 689 C C . ASN A 1 85 ? 2.045 13.934 -17.146 1.00 85.62 85 ASN A C 1
ATOM 691 O O . ASN A 1 85 ? 2.732 14.658 -17.854 1.00 85.62 85 ASN A O 1
ATOM 695 N N . LYS A 1 86 ? 1.963 12.610 -17.339 1.00 73.44 86 LYS A N 1
ATOM 696 C CA . LYS A 1 86 ? 2.606 11.903 -18.461 1.00 73.44 86 LYS A CA 1
ATOM 697 C C . LYS A 1 86 ? 1.734 11.802 -19.714 1.00 73.44 86 LYS A C 1
ATOM 699 O O . LYS A 1 86 ? 2.219 11.350 -20.744 1.00 73.44 86 LYS A O 1
ATOM 704 N N . SER A 1 87 ? 0.457 12.172 -19.617 1.00 64.81 87 SER A N 1
ATOM 705 C CA . SER A 1 87 ? -0.485 12.166 -20.742 1.00 64.81 87 SER A CA 1
ATOM 706 C C . SER A 1 87 ? -0.494 13.485 -21.534 1.00 64.81 87 SER A C 1
ATOM 708 O O . SER A 1 87 ? -1.271 13.603 -22.482 1.00 64.81 87 SER A O 1
ATOM 710 N N . LYS A 1 88 ? 0.322 14.469 -21.135 1.00 50.72 88 LYS A N 1
ATOM 711 C CA . LYS A 1 88 ? 0.610 15.704 -21.879 1.00 50.72 88 LYS A CA 1
ATOM 712 C C . LYS A 1 88 ? 1.992 15.609 -22.505 1.00 50.72 88 LYS A C 1
ATOM 714 O O . LYS A 1 88 ? 2.136 16.134 -23.626 1.00 50.72 88 LYS A O 1
#

pLDDT: mean 90.64, std 6.2, range [50.72, 96.0]

Secondary structure (DSSP, 8-state):
-GGGT-SSHHHHHHHHHH-SS------HHHHHHHHHHHHHHHHHHHHHHHHHHHS---HHHHHHHHHHHHHHHHHHHHHHHHHHHH--